Protein AF-A0A235FCT6-F1 (afdb_monomer)

Nearest PDB structures (foldseek):
  7p3r-assembly1_D  TM=6.172E-01  e=3.778E+00  Vibrio cholerae O1 biovar El Tor str. N16961
  7a0g-assembly1_DDD  TM=5.569E-01  e=8.075E+00  Serratia marcescens
  7a0g-assembly1_JJJ  TM=3.473E-01  e=7.616E+00  Serratia marcescens
  6grj-assembly1_H  TM=2.546E-01  e=4.772E+00  Aeromonas hydrophila
  6grj-assembly1_D  TM=3.070E-01  e=5.687E+00  Aeromonas hydrophila

Sequence (131 aa):
MSRKWLLTGAVLFLTAVLLPSEKAFAFGFEAKSQGERIGAVAFGIVLLIIMLFAVYKAFTRSFFNGFVAAIGFFLSVDTVVFHWIFQLHRITKGPEANILEPIFVVIGAIFIWYGVRSEKKISRPSSHSSQ

Foldseek 3Di:
DDPVVVVVVVVVVCVVVVDPPLFDDDPNDGQPDPVSLVVVVVVVVVVVVVVLVVCVVPDDLLVSLVVLLVQLCCLAVCLVPVCPVVVVHFSDPDPCSVVVSVVSNVSSVVSNCRSVVSNVVVPDPPPPPDD

Structure (mmCIF, N/CA/C/O backbone):
data_AF-A0A235FCT6-F1
#
_entry.id   AF-A0A235FCT6-F1
#
loop_
_atom_site.group_PDB
_atom_site.id
_atom_site.type_symbol
_atom_site.label_atom_id
_atom_site.label_alt_id
_atom_site.label_comp_id
_atom_site.label_asym_id
_atom_site.label_entity_id
_atom_site.label_seq_id
_atom_site.pdbx_PDB_ins_code
_atom_site.Cartn_x
_atom_site.Cartn_y
_atom_site.Cartn_z
_atom_site.occupancy
_atom_site.B_iso_or_equiv
_atom_site.auth_seq_id
_atom_site.auth_comp_id
_atom_site.auth_asym_id
_atom_site.auth_atom_id
_atom_site.pdbx_PDB_model_num
ATOM 1 N N . MET A 1 1 ? -30.490 3.109 0.473 1.00 53.72 1 MET A N 1
ATOM 2 C CA . MET A 1 1 ? -29.315 3.639 -0.258 1.00 53.72 1 MET A CA 1
ATOM 3 C C . MET A 1 1 ? -29.822 4.523 -1.391 1.00 53.72 1 MET A C 1
ATOM 5 O O . MET A 1 1 ? -30.707 4.085 -2.113 1.00 53.72 1 MET A O 1
ATOM 9 N N . SER A 1 2 ? -29.393 5.787 -1.486 1.00 66.25 2 SER A N 1
ATOM 10 C CA . SER A 1 2 ? -29.987 6.724 -2.459 1.00 66.25 2 SER A CA 1
ATOM 11 C C . SER A 1 2 ? -29.641 6.314 -3.899 1.00 66.25 2 SER A C 1
ATOM 13 O O . SER A 1 2 ? -28.515 5.898 -4.172 1.00 66.25 2 SER A O 1
ATOM 15 N N . ARG A 1 3 ? -30.599 6.458 -4.827 1.00 66.62 3 ARG A N 1
ATOM 16 C CA . ARG A 1 3 ? -30.453 6.154 -6.267 1.00 66.62 3 ARG A CA 1
ATOM 17 C C . ARG A 1 3 ? -29.222 6.823 -6.903 1.00 66.62 3 ARG A C 1
ATOM 19 O O . ARG A 1 3 ? -28.666 6.289 -7.854 1.00 66.62 3 ARG A O 1
ATOM 26 N N . LYS A 1 4 ? -28.767 7.951 -6.343 1.00 56.88 4 LYS A N 1
ATOM 27 C CA . LYS A 1 4 ? -27.570 8.677 -6.793 1.00 56.88 4 LYS A CA 1
ATOM 28 C C . LYS A 1 4 ? -26.280 7.902 -6.498 1.00 56.88 4 LYS A C 1
ATOM 30 O O . LYS A 1 4 ? -25.412 7.851 -7.352 1.00 56.88 4 LYS A O 1
ATOM 35 N N . TRP A 1 5 ? -26.187 7.225 -5.352 1.00 65.94 5 TRP A N 1
ATOM 36 C CA . TRP A 1 5 ? -25.007 6.431 -4.980 1.00 65.94 5 TRP A CA 1
ATOM 37 C C . TRP A 1 5 ? -24.878 5.139 -5.788 1.00 65.94 5 TRP A C 1
ATOM 39 O O . TRP A 1 5 ? -23.770 4.734 -6.126 1.00 65.94 5 TRP A O 1
ATOM 49 N N . LEU A 1 6 ? -26.010 4.527 -6.148 1.00 71.75 6 LEU A N 1
ATOM 50 C CA . LEU A 1 6 ? -26.037 3.364 -7.039 1.00 71.75 6 LEU A CA 1
ATOM 51 C C . LEU A 1 6 ? -25.581 3.726 -8.456 1.00 71.75 6 LEU A C 1
ATOM 53 O O . LEU A 1 6 ? -24.824 2.973 -9.057 1.00 71.75 6 LEU A O 1
ATOM 57 N N . LEU A 1 7 ? -25.988 4.893 -8.964 1.00 72.88 7 LEU A N 1
ATOM 58 C CA . LEU A 1 7 ? -25.558 5.382 -10.276 1.00 72.88 7 LEU A CA 1
ATOM 59 C C . LEU A 1 7 ? -24.070 5.740 -10.293 1.00 72.88 7 LEU A C 1
ATOM 61 O O . LEU A 1 7 ? -23.370 5.325 -11.208 1.00 72.88 7 LEU A O 1
ATOM 65 N N . THR A 1 8 ? -23.560 6.430 -9.270 1.00 73.12 8 THR A N 1
ATOM 66 C CA . THR A 1 8 ? -22.124 6.737 -9.184 1.00 73.12 8 THR A CA 1
ATOM 67 C C . THR A 1 8 ? -21.284 5.463 -9.078 1.00 73.12 8 THR A C 1
ATOM 69 O O . THR A 1 8 ? -20.283 5.335 -9.777 1.00 73.12 8 THR A O 1
ATOM 72 N N . GLY A 1 9 ? -21.712 4.489 -8.267 1.00 69.88 9 GLY A N 1
ATOM 73 C CA . GLY A 1 9 ? -21.040 3.191 -8.161 1.00 69.88 9 GLY A CA 1
ATOM 74 C C . GLY A 1 9 ? -21.064 2.396 -9.470 1.00 69.88 9 GLY A C 1
ATOM 75 O O . GLY A 1 9 ? -20.040 1.853 -9.871 1.00 69.88 9 GLY A O 1
ATOM 76 N N . ALA A 1 10 ? -22.201 2.380 -10.173 1.00 74.00 10 ALA A N 1
ATOM 77 C CA . ALA A 1 10 ? -22.335 1.701 -11.460 1.00 74.00 10 ALA A CA 1
ATOM 78 C C . ALA A 1 10 ? -21.486 2.357 -12.558 1.00 74.00 10 ALA A C 1
ATOM 80 O O . ALA A 1 10 ? -20.850 1.646 -13.327 1.00 74.00 10 ALA A O 1
ATOM 81 N N . VAL A 1 11 ? -21.423 3.691 -12.606 1.00 78.62 11 VAL A N 1
ATOM 82 C CA . VAL A 1 11 ? -20.584 4.425 -13.567 1.00 78.62 11 VAL A CA 1
ATOM 83 C C . VAL A 1 11 ? -19.104 4.141 -13.319 1.00 78.62 11 VAL A C 1
ATOM 85 O O . VAL A 1 11 ? -18.398 3.812 -14.265 1.00 78.62 11 VAL A O 1
ATOM 88 N N . LEU A 1 12 ? -18.650 4.180 -12.061 1.00 71.81 12 LEU A N 1
ATOM 89 C CA . LEU A 1 12 ? -17.262 3.865 -11.705 1.00 71.81 12 LEU A CA 1
ATOM 90 C C . LEU A 1 12 ? -16.891 2.413 -12.049 1.00 71.81 12 LEU A C 1
ATOM 92 O O . LEU A 1 12 ? -15.817 2.155 -12.593 1.00 71.81 12 LEU A O 1
ATOM 96 N N . PHE A 1 13 ? -17.802 1.472 -11.793 1.00 72.75 13 PHE A N 1
ATOM 97 C CA . PHE A 1 13 ? -17.625 0.065 -12.145 1.00 72.75 13 PHE A CA 1
ATOM 98 C C . PHE A 1 13 ? -17.574 -0.150 -13.666 1.00 72.75 13 PHE A C 1
ATOM 100 O O . PHE A 1 13 ? -16.669 -0.816 -14.161 1.00 72.75 13 PHE A O 1
ATOM 107 N N . LEU A 1 14 ? -18.481 0.472 -14.428 1.00 67.88 14 LEU A N 1
ATOM 108 C CA . LEU A 1 14 ? -18.476 0.412 -15.894 1.00 67.88 14 LEU A CA 1
ATOM 109 C C . LEU A 1 14 ? -17.203 1.018 -16.490 1.00 67.88 14 LEU A C 1
ATOM 111 O O . LEU A 1 14 ? -16.649 0.449 -17.426 1.00 67.88 14 LEU A O 1
ATOM 115 N N . THR A 1 15 ? -16.702 2.127 -15.942 1.00 60.78 15 THR A N 1
ATOM 116 C CA . THR A 1 15 ? -15.442 2.722 -16.412 1.00 60.78 15 THR A CA 1
ATOM 117 C C . THR A 1 15 ? -14.232 1.836 -16.129 1.00 60.78 15 THR A C 1
ATOM 119 O O . THR A 1 15 ? -13.325 1.784 -16.952 1.00 60.78 15 THR A O 1
ATOM 122 N N . ALA A 1 16 ? -14.228 1.108 -15.010 1.00 59.72 16 ALA A N 1
ATOM 123 C CA . ALA A 1 16 ? -13.145 0.192 -14.660 1.00 59.72 16 ALA A CA 1
ATOM 124 C C . ALA A 1 16 ? -13.143 -1.079 -15.528 1.00 59.72 16 ALA A C 1
ATOM 126 O O . ALA A 1 16 ? -12.080 -1.599 -15.849 1.00 59.72 16 ALA A O 1
ATOM 127 N N . VAL A 1 17 ? -14.322 -1.566 -15.929 1.00 65.38 17 VAL A N 1
ATOM 128 C CA . VAL A 1 17 ? -14.467 -2.782 -16.749 1.00 65.38 17 VAL A CA 1
ATOM 129 C C . VAL A 1 17 ? -14.263 -2.508 -18.244 1.00 65.38 17 VAL A C 1
ATOM 131 O O . VAL A 1 17 ? -13.737 -3.360 -18.954 1.00 65.38 17 VAL A O 1
ATOM 134 N N . LEU A 1 18 ? -14.663 -1.332 -18.743 1.00 60.44 18 LEU A N 1
ATOM 135 C CA . LEU A 1 18 ? -14.622 -1.010 -20.178 1.00 60.44 18 LEU A CA 1
ATOM 136 C C . LEU A 1 18 ? -13.302 -0.397 -20.668 1.00 60.44 18 LEU A C 1
ATOM 138 O O . LEU A 1 18 ? -13.129 -0.239 -21.875 1.00 60.44 18 LEU A O 1
ATOM 142 N N . LEU A 1 19 ? -12.372 -0.051 -19.776 1.00 57.69 19 LEU A N 1
ATOM 143 C CA . LEU A 1 19 ? -11.066 0.503 -20.142 1.00 57.69 19 LEU A CA 1
ATOM 144 C C . LEU A 1 19 ? -9.951 -0.505 -19.821 1.00 57.69 19 LEU A C 1
ATOM 146 O O . LEU A 1 19 ? -9.338 -0.412 -18.756 1.00 57.69 19 LEU A O 1
ATOM 150 N N . PRO A 1 20 ? -9.649 -1.462 -20.721 1.00 52.06 20 PRO A N 1
ATOM 151 C CA . PRO A 1 20 ? -8.494 -2.334 -20.558 1.00 52.06 20 PRO A CA 1
ATOM 152 C C . PRO A 1 20 ? -7.218 -1.494 -20.695 1.00 52.06 20 PRO A C 1
ATOM 154 O O . PRO A 1 20 ? -6.797 -1.104 -21.783 1.00 52.06 20 PRO A O 1
ATOM 157 N N . SER A 1 21 ? -6.622 -1.157 -19.557 1.00 51.75 21 SER A N 1
ATOM 158 C CA . SER A 1 21 ? -5.422 -0.336 -19.457 1.00 51.75 21 SER A CA 1
ATOM 159 C C . SER A 1 21 ? -4.209 -1.234 -19.205 1.00 51.75 21 SER A C 1
ATOM 161 O O . SER A 1 21 ? -3.750 -1.377 -18.075 1.00 51.75 21 SER A O 1
ATOM 163 N N . GLU A 1 22 ? -3.616 -1.786 -20.265 1.00 51.09 22 GLU A N 1
ATOM 164 C CA . GLU A 1 22 ? -2.275 -2.401 -20.191 1.00 51.09 22 GLU A CA 1
ATOM 165 C C . GLU A 1 22 ? -1.139 -1.357 -20.150 1.00 51.09 22 GLU A C 1
ATOM 167 O O . GLU A 1 22 ? 0.041 -1.652 -20.365 1.00 51.09 22 GLU A O 1
ATOM 172 N N . LYS A 1 23 ? -1.467 -0.081 -19.923 1.00 46.22 23 LYS A N 1
ATOM 173 C CA . LYS A 1 23 ? -0.520 1.032 -19.949 1.00 46.22 23 LYS A CA 1
ATOM 174 C C . LYS A 1 23 ? -0.806 1.977 -18.789 1.00 46.22 23 LYS A C 1
ATOM 176 O O . LYS A 1 23 ? -1.882 2.553 -18.711 1.00 46.22 23 LYS A O 1
ATOM 181 N N . ALA A 1 24 ? 0.177 2.170 -17.914 1.00 46.94 24 ALA A N 1
ATOM 182 C CA . ALA A 1 24 ? 0.121 3.222 -16.909 1.00 46.94 24 ALA A CA 1
ATOM 183 C C . ALA A 1 24 ? 0.194 4.582 -17.624 1.00 46.94 24 ALA A C 1
ATOM 185 O O . ALA A 1 24 ? 1.264 5.000 -18.069 1.00 46.94 24 ALA A O 1
ATOM 186 N N . PHE A 1 25 ? -0.955 5.233 -17.787 1.00 46.62 25 PHE A N 1
ATOM 187 C CA . PHE A 1 25 ? -1.063 6.579 -18.337 1.00 46.62 25 PHE A CA 1
ATOM 188 C C . PHE A 1 25 ? -1.161 7.591 -17.195 1.00 46.62 25 PHE A C 1
ATOM 190 O O . PHE A 1 25 ? -2.086 7.537 -16.389 1.00 46.62 25 PHE A O 1
ATOM 197 N N . ALA A 1 26 ? -0.251 8.562 -17.167 1.00 50.03 26 ALA A N 1
ATOM 198 C CA . ALA A 1 26 ? -0.428 9.804 -16.421 1.00 50.03 26 ALA A CA 1
ATOM 199 C C . ALA A 1 26 ? -0.497 10.944 -17.445 1.00 50.03 26 ALA A C 1
ATOM 201 O O . ALA A 1 26 ? 0.458 11.158 -18.187 1.00 50.03 26 ALA A O 1
ATOM 202 N N . PHE A 1 27 ? -1.639 11.636 -17.546 1.00 51.56 27 PHE A N 1
ATOM 203 C CA . PHE A 1 27 ? -1.817 12.792 -18.445 1.00 51.56 27 PHE A CA 1
ATOM 204 C C . PHE A 1 27 ? -1.386 12.559 -19.916 1.00 51.56 27 PHE A C 1
ATOM 206 O O . PHE A 1 27 ? -0.855 13.455 -20.563 1.00 51.56 27 PHE A O 1
ATOM 213 N N . GLY A 1 28 ? -1.602 11.356 -20.462 1.00 52.47 28 GLY A N 1
ATOM 214 C CA . GLY A 1 28 ? -1.263 11.034 -21.859 1.00 52.47 28 GLY A CA 1
ATOM 215 C C . GLY A 1 28 ? 0.201 10.649 -22.116 1.00 52.47 28 GLY A C 1
ATOM 216 O O . GLY A 1 28 ? 0.549 10.352 -23.258 1.00 52.47 28 GLY A O 1
ATOM 217 N N . PHE A 1 29 ? 1.045 10.579 -21.082 1.00 52.25 29 PHE A N 1
ATOM 218 C CA . PHE A 1 29 ? 2.432 10.127 -21.196 1.00 52.25 29 PHE A CA 1
ATOM 219 C C . PHE A 1 29 ? 2.577 8.691 -20.670 1.00 52.25 29 PHE A C 1
ATOM 221 O O . PHE A 1 29 ? 2.227 8.391 -19.528 1.00 52.25 29 PHE A O 1
ATOM 228 N N . GLU A 1 30 ? 3.071 7.787 -21.523 1.00 67.44 30 GLU A N 1
ATOM 229 C CA . GLU A 1 30 ? 3.499 6.441 -21.117 1.00 67.44 30 GLU A CA 1
ATOM 230 C C . GLU A 1 30 ? 4.848 6.572 -20.397 1.00 67.44 30 GLU A C 1
ATOM 232 O O . GLU A 1 30 ? 5.773 7.168 -20.948 1.00 67.44 30 GLU A O 1
ATOM 237 N N . ALA A 1 31 ? 4.961 6.035 -19.179 1.00 75.38 31 ALA A N 1
ATOM 238 C CA . ALA A 1 31 ? 6.211 6.030 -18.419 1.00 75.38 31 ALA A CA 1
ATOM 239 C C . ALA A 1 31 ? 7.229 5.080 -19.081 1.00 75.38 31 ALA A C 1
ATOM 241 O O . ALA A 1 31 ? 7.201 3.860 -18.880 1.00 75.38 31 ALA A O 1
ATOM 242 N N . LYS A 1 32 ? 8.112 5.639 -19.911 1.00 81.12 32 LYS A N 1
ATOM 243 C CA . LYS A 1 32 ? 9.090 4.900 -20.721 1.00 81.12 32 LYS A CA 1
ATOM 244 C C . LYS A 1 32 ? 10.349 4.594 -19.921 1.00 81.12 32 LYS A C 1
ATOM 246 O O . LYS A 1 32 ? 10.920 3.512 -20.072 1.00 81.12 32 LYS A O 1
ATOM 251 N N . SER A 1 33 ? 10.769 5.512 -19.051 1.00 87.31 33 SER A N 1
ATOM 252 C CA . SER A 1 33 ? 11.964 5.323 -18.227 1.00 87.31 33 SER A CA 1
ATOM 253 C C . SER A 1 33 ? 11.648 4.629 -16.897 1.00 87.31 33 SER A C 1
ATOM 255 O O . SER A 1 33 ? 10.540 4.706 -16.368 1.00 87.31 33 SER A O 1
ATOM 257 N N . GLN A 1 34 ? 12.642 3.945 -16.323 1.00 87.06 34 GLN A N 1
ATOM 258 C CA . GLN A 1 34 ? 12.516 3.358 -14.984 1.00 87.06 34 GLN A CA 1
ATOM 259 C C . GLN A 1 34 ? 12.222 4.429 -13.923 1.00 87.06 34 GLN A C 1
ATOM 261 O O . GLN A 1 34 ? 11.405 4.200 -13.034 1.00 87.06 34 GLN A O 1
ATOM 266 N N . GLY A 1 35 ? 12.839 5.608 -14.049 1.00 88.56 35 GLY A N 1
ATOM 267 C CA . GLY A 1 35 ? 12.605 6.738 -13.151 1.00 88.56 35 GLY A CA 1
ATOM 268 C C . GLY A 1 35 ? 11.157 7.229 -13.186 1.00 88.56 35 GLY A C 1
ATOM 26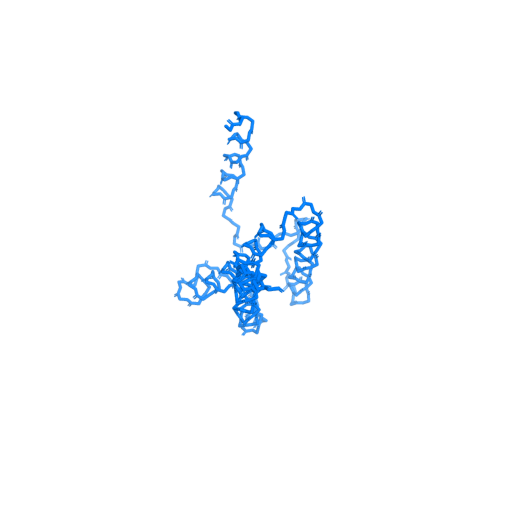9 O O . GLY A 1 35 ? 10.564 7.428 -12.132 1.00 88.56 35 GLY A O 1
ATOM 270 N N . GLU A 1 36 ? 10.553 7.343 -14.371 1.00 88.06 36 GLU A N 1
ATOM 271 C CA . GLU A 1 36 ? 9.139 7.720 -14.517 1.00 88.06 36 GLU A CA 1
ATOM 272 C C . GLU A 1 36 ? 8.198 6.693 -13.880 1.00 88.06 36 GLU A C 1
ATOM 274 O O . GLU A 1 36 ? 7.244 7.073 -13.203 1.00 88.06 36 GLU A O 1
ATOM 279 N N . ARG A 1 37 ? 8.476 5.393 -14.045 1.00 88.50 37 ARG A N 1
ATOM 280 C CA . ARG A 1 37 ? 7.658 4.324 -13.448 1.00 88.50 37 ARG A CA 1
ATOM 281 C C . ARG A 1 37 ? 7.736 4.342 -11.924 1.00 88.50 37 ARG A C 1
ATOM 283 O O . ARG A 1 37 ? 6.704 4.296 -11.260 1.00 88.50 37 ARG A O 1
ATOM 290 N N . ILE A 1 38 ? 8.941 4.475 -11.370 1.00 91.38 38 ILE A N 1
ATOM 291 C CA . ILE A 1 38 ? 9.138 4.620 -9.920 1.00 91.38 38 ILE A CA 1
ATOM 292 C C . ILE A 1 38 ? 8.468 5.902 -9.418 1.00 91.38 38 ILE A C 1
ATOM 294 O O . ILE A 1 38 ? 7.797 5.874 -8.390 1.00 91.38 38 ILE A O 1
ATOM 298 N N . GLY A 1 39 ? 8.597 7.007 -10.155 1.00 91.12 39 GLY A N 1
ATOM 299 C CA . GLY A 1 39 ? 7.952 8.277 -9.833 1.00 91.12 39 GLY A CA 1
ATOM 300 C C . GLY A 1 39 ? 6.428 8.164 -9.778 1.00 91.12 39 GLY A C 1
ATOM 301 O O . GLY A 1 39 ? 5.814 8.647 -8.830 1.00 91.12 39 GLY A O 1
ATOM 302 N N . ALA A 1 40 ? 5.819 7.463 -10.735 1.00 90.62 40 ALA A N 1
ATOM 303 C CA . ALA A 1 40 ? 4.381 7.206 -10.747 1.00 90.62 40 ALA A CA 1
ATOM 304 C C . ALA A 1 40 ? 3.931 6.366 -9.538 1.00 90.62 40 ALA A C 1
ATOM 306 O O . ALA A 1 40 ? 2.942 6.704 -8.886 1.00 90.62 40 ALA A O 1
ATOM 307 N N . VAL A 1 41 ? 4.683 5.315 -9.189 1.00 91.75 41 VAL A N 1
ATOM 308 C CA . VAL A 1 41 ? 4.409 4.499 -7.994 1.00 91.75 41 VAL A CA 1
ATOM 309 C C . VAL A 1 41 ? 4.539 5.336 -6.719 1.00 91.75 41 VAL A C 1
ATOM 311 O O . VAL A 1 41 ? 3.643 5.315 -5.875 1.00 91.75 41 VAL A O 1
ATOM 314 N N . ALA A 1 42 ? 5.612 6.119 -6.587 1.00 92.56 42 ALA A N 1
ATOM 315 C CA . ALA A 1 42 ? 5.832 6.996 -5.441 1.00 92.56 42 ALA A CA 1
ATOM 316 C C . ALA A 1 42 ? 4.704 8.028 -5.289 1.00 92.56 42 ALA A C 1
ATOM 318 O O . ALA A 1 42 ? 4.207 8.246 -4.185 1.00 92.56 42 ALA A O 1
ATOM 319 N N . PHE A 1 43 ? 4.244 8.612 -6.396 1.00 93.12 43 PHE A N 1
ATOM 320 C CA . PHE A 1 43 ? 3.097 9.514 -6.406 1.00 93.12 43 PHE A CA 1
ATOM 321 C C . PHE A 1 43 ? 1.814 8.820 -5.921 1.00 93.12 43 PHE A C 1
ATOM 323 O O . PHE A 1 43 ? 1.113 9.355 -5.060 1.00 93.12 43 PHE A O 1
ATOM 330 N N . GLY A 1 44 ? 1.542 7.599 -6.396 1.00 91.50 44 GLY A N 1
ATOM 331 C CA . GLY A 1 44 ? 0.423 6.783 -5.917 1.00 91.50 44 GLY A CA 1
ATOM 332 C C . GLY A 1 44 ? 0.486 6.505 -4.410 1.00 91.50 44 GLY A C 1
ATOM 333 O O . GLY A 1 44 ? -0.525 6.623 -3.718 1.00 91.50 44 GLY A O 1
ATOM 334 N N . ILE A 1 45 ? 1.679 6.224 -3.873 1.00 93.88 45 ILE A N 1
ATOM 335 C CA . ILE A 1 45 ? 1.899 6.033 -2.430 1.00 93.88 45 ILE A CA 1
ATOM 336 C C . ILE A 1 45 ? 1.590 7.317 -1.650 1.00 93.88 45 ILE A C 1
ATOM 338 O O . ILE A 1 45 ? 0.906 7.262 -0.629 1.00 93.88 45 ILE A O 1
ATOM 342 N N . VAL A 1 46 ? 2.046 8.479 -2.126 1.00 96.50 46 VAL A N 1
ATOM 343 C CA . VAL A 1 46 ? 1.750 9.771 -1.483 1.00 96.50 46 VAL A CA 1
ATOM 344 C C . VAL A 1 46 ? 0.242 10.027 -1.446 1.00 96.50 46 VAL A C 1
ATOM 346 O O . VAL A 1 46 ? -0.291 10.389 -0.396 1.00 96.50 46 VAL A O 1
ATOM 349 N N . LEU A 1 47 ? -0.466 9.778 -2.551 1.00 94.50 47 LEU A N 1
ATOM 350 C CA . LEU A 1 47 ? -1.925 9.899 -2.592 1.00 94.50 47 LEU A CA 1
ATOM 351 C C . LEU A 1 47 ? -2.616 8.934 -1.621 1.00 94.50 47 LEU A C 1
ATOM 353 O O . LEU A 1 47 ? -3.539 9.340 -0.913 1.00 94.50 47 LEU A O 1
ATOM 357 N N . LEU A 1 48 ? -2.151 7.685 -1.535 1.00 93.94 48 LEU A N 1
ATOM 358 C CA . LEU A 1 48 ? -2.671 6.707 -0.581 1.00 93.94 48 LEU A CA 1
ATOM 359 C C . LEU A 1 48 ? -2.481 7.177 0.868 1.00 93.94 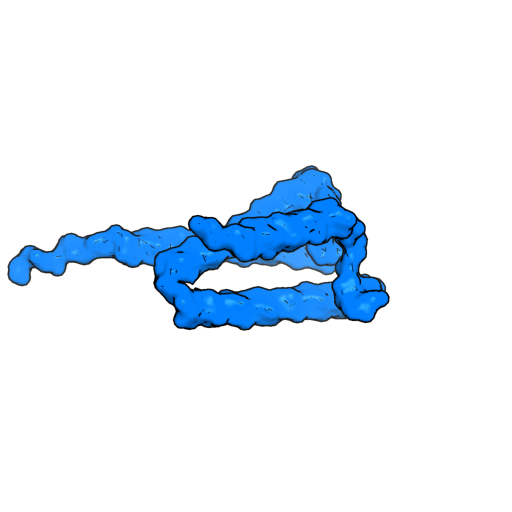48 LEU A C 1
ATOM 361 O O . LEU A 1 48 ? -3.407 7.064 1.668 1.00 93.94 48 LEU A O 1
ATOM 365 N N . ILE A 1 49 ? -1.322 7.746 1.209 1.00 96.56 49 ILE A N 1
ATOM 366 C CA . ILE A 1 49 ? -1.051 8.292 2.548 1.00 96.56 49 ILE A CA 1
ATOM 367 C C . ILE A 1 49 ? -1.998 9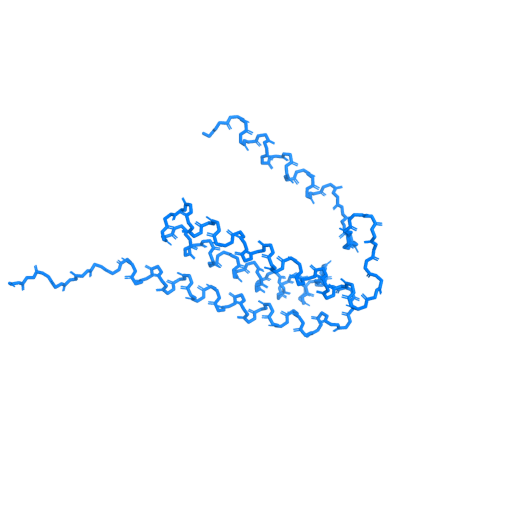.455 2.865 1.00 96.56 49 ILE A C 1
ATOM 369 O O . ILE A 1 49 ? -2.581 9.494 3.950 1.00 96.56 49 ILE A O 1
ATOM 373 N N . ILE A 1 50 ? -2.195 10.379 1.920 1.00 96.44 50 ILE A N 1
ATOM 374 C CA . ILE A 1 50 ? -3.139 11.496 2.078 1.00 96.44 50 ILE A CA 1
ATOM 375 C C . ILE A 1 50 ? -4.558 10.961 2.308 1.00 96.44 50 ILE A C 1
ATOM 377 O O . ILE A 1 50 ? -5.252 11.420 3.217 1.00 96.44 50 ILE A O 1
ATOM 381 N N . MET A 1 51 ? -4.979 9.956 1.537 1.00 94.69 51 MET A N 1
ATOM 382 C CA . MET A 1 51 ? -6.291 9.328 1.692 1.00 94.69 51 MET A CA 1
ATOM 383 C C . MET A 1 51 ? -6.430 8.620 3.045 1.00 94.69 51 MET A C 1
ATOM 385 O O . MET A 1 51 ? -7.445 8.791 3.715 1.00 94.69 51 MET A O 1
ATOM 389 N N . LEU A 1 52 ? -5.414 7.874 3.488 1.00 94.62 52 LEU A N 1
ATOM 390 C CA . LEU A 1 52 ? -5.397 7.238 4.808 1.00 94.62 52 LEU A CA 1
ATOM 391 C C . LEU A 1 52 ? -5.541 8.273 5.924 1.00 94.62 52 LEU A C 1
ATOM 393 O O . LEU A 1 52 ? -6.333 8.074 6.843 1.00 94.62 52 LEU A O 1
ATOM 397 N N . PHE A 1 53 ? -4.831 9.397 5.825 1.00 97.38 53 PHE A N 1
ATOM 398 C CA . PHE A 1 53 ? -4.947 10.490 6.785 1.00 97.38 53 PHE A CA 1
ATOM 399 C C . PHE A 1 53 ? -6.346 11.122 6.779 1.00 97.38 53 PHE A C 1
ATOM 401 O O . PHE A 1 53 ? -6.915 11.378 7.843 1.00 97.38 53 PHE A O 1
ATOM 408 N N . ALA A 1 54 ? -6.932 11.331 5.598 1.00 95.75 54 ALA A N 1
ATOM 409 C CA . ALA A 1 54 ? -8.294 11.839 5.468 1.00 95.75 54 ALA A CA 1
ATOM 410 C C . ALA A 1 54 ? -9.318 10.878 6.093 1.00 95.75 54 ALA A C 1
ATOM 412 O O . ALA A 1 54 ? -10.164 11.311 6.876 1.00 95.75 54 ALA A O 1
ATOM 413 N N . VAL A 1 55 ? -9.209 9.572 5.822 1.00 94.50 55 VAL A N 1
ATOM 414 C CA . VAL A 1 55 ? -10.097 8.550 6.398 1.00 94.50 55 VAL A CA 1
ATOM 415 C C . VAL A 1 55 ? -9.923 8.460 7.913 1.00 94.50 55 VAL A C 1
ATOM 417 O O . VAL A 1 55 ? -10.916 8.417 8.637 1.00 94.50 55 VAL A O 1
ATOM 420 N N . TYR A 1 56 ? -8.683 8.499 8.405 1.00 96.31 56 TYR A N 1
ATOM 421 C CA . TYR A 1 56 ? -8.388 8.514 9.838 1.00 96.31 56 TYR A CA 1
ATOM 422 C C . TYR A 1 56 ? -9.067 9.684 10.559 1.00 96.31 56 TYR A C 1
ATOM 424 O O . TYR A 1 56 ? -9.561 9.521 11.673 1.00 96.31 56 TYR A O 1
ATOM 432 N N . LYS A 1 57 ? -9.109 10.865 9.928 1.00 96.69 57 LYS A N 1
ATOM 433 C CA . LYS A 1 57 ? -9.766 12.047 10.495 1.00 96.69 57 LYS A CA 1
ATOM 434 C C . LYS A 1 57 ? -11.288 12.036 10.367 1.00 96.69 57 LYS A C 1
ATOM 436 O O . LYS A 1 57 ? -11.954 12.591 11.235 1.00 96.69 57 LYS A O 1
ATOM 441 N N . ALA A 1 58 ? -11.828 11.474 9.289 1.00 95.25 58 ALA A N 1
ATOM 442 C CA . ALA A 1 58 ? -13.251 11.574 8.972 1.00 95.25 58 ALA A CA 1
ATOM 443 C C . ALA A 1 58 ? -14.111 10.453 9.580 1.00 95.25 58 ALA A C 1
ATOM 445 O O . ALA A 1 58 ? -15.312 10.648 9.759 1.00 95.25 58 ALA A O 1
ATOM 446 N N . PHE A 1 59 ? -13.531 9.289 9.889 1.00 95.38 59 PHE A N 1
ATOM 447 C CA . PHE A 1 59 ? -14.284 8.095 10.282 1.00 95.38 59 PHE A CA 1
ATOM 448 C C . PHE A 1 59 ? -13.896 7.559 11.665 1.00 95.38 59 PHE A C 1
ATOM 450 O O . PHE A 1 59 ? -12.920 7.975 12.286 1.00 95.38 59 PHE A O 1
ATOM 457 N N . THR A 1 60 ? -14.690 6.610 12.170 1.00 95.88 60 THR A N 1
ATOM 458 C CA . THR A 1 60 ? -14.426 5.961 13.460 1.00 95.88 60 THR A CA 1
ATOM 459 C C . THR A 1 60 ? -13.158 5.109 13.406 1.00 95.88 60 THR A C 1
ATOM 461 O O . THR A 1 60 ? -12.761 4.610 12.352 1.00 95.88 60 THR A O 1
ATOM 464 N N . ARG A 1 61 ? -12.537 4.873 14.571 1.00 95.38 61 ARG A N 1
ATOM 465 C CA . ARG A 1 61 ? -11.344 4.012 14.666 1.00 95.38 61 ARG A CA 1
ATOM 466 C C . ARG A 1 61 ? -11.592 2.602 14.135 1.00 95.38 61 ARG A C 1
ATOM 468 O O . ARG A 1 61 ? -10.729 2.067 13.453 1.00 95.38 61 ARG A O 1
ATOM 475 N N . SER A 1 62 ? -12.767 2.039 14.416 1.00 95.88 62 SER A N 1
ATOM 476 C CA . SER A 1 62 ? -13.147 0.711 13.924 1.00 95.88 62 SER A CA 1
ATOM 477 C C . SER A 1 62 ? -13.215 0.675 12.395 1.00 95.88 62 SER A C 1
ATOM 479 O O . SER A 1 62 ? -12.603 -0.184 11.760 1.00 95.88 62 SER A O 1
ATOM 481 N N . PHE A 1 63 ? -13.841 1.690 11.785 1.00 96.12 63 PHE A N 1
ATOM 482 C CA . PHE A 1 63 ? -13.858 1.826 10.330 1.00 96.12 63 PHE A CA 1
ATOM 483 C C . PHE A 1 63 ? -12.445 1.968 9.755 1.00 96.12 63 PHE A C 1
ATOM 485 O O . PHE A 1 63 ? -12.097 1.262 8.813 1.00 96.12 63 PHE A O 1
ATOM 492 N N . PHE A 1 64 ? -11.614 2.838 10.335 1.00 97.31 64 PHE A N 1
ATOM 493 C CA . PHE A 1 64 ? -10.235 3.033 9.885 1.00 97.31 64 PHE A CA 1
ATOM 494 C C . PHE A 1 64 ? -9.409 1.742 9.972 1.00 97.31 64 PHE A C 1
ATOM 496 O O . PHE A 1 64 ? -8.719 1.396 9.018 1.00 97.31 64 PHE A O 1
ATOM 503 N N . ASN A 1 65 ? -9.512 0.989 11.069 1.00 97.19 65 ASN A N 1
ATOM 504 C CA . ASN A 1 65 ? -8.811 -0.287 11.229 1.00 97.19 65 ASN A CA 1
ATOM 505 C C . ASN A 1 65 ? -9.230 -1.304 10.160 1.00 97.19 65 ASN A C 1
ATOM 507 O O . ASN A 1 65 ? -8.370 -1.956 9.563 1.00 97.19 65 ASN A O 1
ATOM 511 N N . GLY A 1 66 ? -10.537 -1.417 9.901 1.00 97.12 66 GLY A N 1
ATOM 512 C CA . GLY A 1 66 ? -11.072 -2.258 8.831 1.00 97.12 66 GLY A CA 1
ATOM 513 C C . GLY A 1 66 ? -10.588 -1.811 7.451 1.00 97.12 66 GLY A C 1
ATOM 514 O O . GLY A 1 66 ? -10.172 -2.640 6.645 1.00 97.12 66 GLY A O 1
ATOM 515 N N . PHE A 1 67 ? -10.559 -0.501 7.201 1.00 97.25 67 PHE A N 1
ATOM 516 C CA . PHE A 1 67 ? -10.069 0.084 5.955 1.00 97.25 67 PHE A CA 1
ATOM 517 C C . PHE A 1 67 ? -8.579 -0.205 5.722 1.00 97.25 67 PHE A C 1
ATOM 519 O O . PHE A 1 67 ? -8.200 -0.638 4.636 1.00 97.25 67 PHE A O 1
ATOM 526 N N . VAL A 1 68 ? -7.737 -0.048 6.749 1.00 97.88 68 VAL A N 1
ATOM 527 C CA . VAL A 1 68 ? -6.306 -0.386 6.679 1.00 97.88 68 VAL A CA 1
ATOM 528 C C . VAL A 1 68 ? -6.107 -1.877 6.412 1.00 97.88 68 VAL A C 1
ATOM 530 O O . VAL A 1 68 ? -5.300 -2.238 5.555 1.00 97.88 68 VAL A O 1
ATOM 533 N N . ALA A 1 69 ? -6.864 -2.748 7.087 1.00 98.06 69 ALA A N 1
ATOM 534 C CA . ALA A 1 69 ? -6.788 -4.186 6.844 1.00 98.06 69 ALA A CA 1
ATOM 535 C C . ALA A 1 69 ? -7.197 -4.550 5.407 1.00 98.06 69 ALA A C 1
ATOM 537 O O . ALA A 1 69 ? -6.524 -5.360 4.773 1.00 98.06 69 ALA A O 1
ATOM 538 N N . ALA A 1 70 ? -8.251 -3.923 4.875 1.00 97.62 70 ALA A N 1
ATOM 539 C CA . ALA A 1 70 ? -8.696 -4.126 3.500 1.00 97.62 70 ALA A CA 1
ATOM 540 C C . ALA A 1 70 ? -7.642 -3.667 2.480 1.00 97.62 70 ALA A C 1
ATOM 542 O O . ALA A 1 70 ? -7.323 -4.420 1.565 1.00 97.62 70 ALA A O 1
ATOM 543 N N . ILE A 1 71 ? -7.040 -2.486 2.665 1.00 97.44 71 ILE A N 1
ATOM 544 C CA . ILE A 1 71 ? -5.923 -2.015 1.826 1.00 97.44 71 ILE A CA 1
ATOM 545 C C . ILE A 1 71 ? -4.774 -3.023 1.850 1.00 97.44 71 ILE A C 1
ATOM 547 O O . ILE A 1 71 ? -4.239 -3.368 0.800 1.00 97.44 71 ILE A O 1
ATOM 551 N N . GLY A 1 72 ? -4.414 -3.523 3.034 1.00 97.81 72 GLY A N 1
ATOM 552 C CA . GLY A 1 72 ? -3.358 -4.519 3.163 1.00 97.81 72 GLY A CA 1
ATOM 553 C C . GLY A 1 72 ? -3.679 -5.835 2.452 1.00 97.81 72 GLY A C 1
ATOM 554 O O . GLY A 1 72 ? -2.803 -6.421 1.814 1.00 97.81 72 GLY A O 1
ATOM 555 N N . PHE A 1 73 ? -4.937 -6.278 2.511 1.00 97.50 73 PHE A N 1
ATOM 556 C CA . PHE A 1 73 ? -5.411 -7.448 1.776 1.00 97.50 73 PHE A CA 1
ATOM 557 C C . PHE A 1 73 ? -5.289 -7.245 0.270 1.00 97.50 73 PHE A C 1
ATOM 559 O O . PHE A 1 73 ? -4.720 -8.105 -0.392 1.00 97.50 73 PHE A O 1
ATOM 566 N N . PHE A 1 74 ? -5.733 -6.101 -0.259 1.00 95.75 74 PHE A N 1
ATOM 567 C CA . PHE A 1 74 ? -5.551 -5.787 -1.675 1.00 95.75 74 PHE A CA 1
ATOM 568 C C . PHE A 1 74 ? -4.067 -5.761 -2.046 1.00 95.75 74 PHE A C 1
ATOM 570 O O . PHE A 1 74 ? -3.666 -6.533 -2.896 1.00 95.75 74 PHE A O 1
ATOM 577 N N . LEU A 1 75 ? -3.218 -5.003 -1.348 1.00 95.62 75 LEU A N 1
ATOM 578 C CA . LEU A 1 75 ? -1.774 -4.945 -1.634 1.00 95.62 75 LEU A CA 1
ATOM 579 C C . LEU A 1 75 ? -1.089 -6.319 -1.663 1.00 95.62 75 LEU A C 1
ATOM 581 O O . LEU A 1 75 ? -0.202 -6.548 -2.480 1.00 95.62 75 LEU A O 1
ATOM 585 N N . SER A 1 76 ? -1.471 -7.224 -0.763 1.00 95.62 76 SER A N 1
ATOM 586 C CA . SER A 1 76 ? -0.825 -8.532 -0.643 1.00 95.62 76 SER A CA 1
ATOM 587 C C . SER A 1 76 ? -1.438 -9.588 -1.555 1.00 95.62 76 SER A C 1
ATOM 589 O O . SER A 1 76 ? -0.727 -10.187 -2.358 1.00 95.62 76 SER A O 1
ATOM 591 N N . VAL A 1 77 ? -2.744 -9.823 -1.447 1.00 94.62 77 VAL A N 1
ATOM 592 C CA . VAL A 1 77 ? -3.427 -10.893 -2.178 1.00 94.62 77 VAL A CA 1
ATOM 593 C C . VAL A 1 77 ? -3.487 -10.582 -3.663 1.00 94.62 77 VAL A C 1
ATOM 595 O O . VAL A 1 77 ? -3.247 -11.490 -4.451 1.00 94.62 77 VAL A O 1
ATOM 598 N N . ASP A 1 78 ? -3.731 -9.329 -4.052 1.00 92.56 78 ASP A N 1
ATOM 599 C CA . ASP A 1 78 ? -3.741 -8.949 -5.466 1.00 92.56 78 ASP A CA 1
ATOM 600 C C . ASP A 1 78 ? -2.375 -9.206 -6.110 1.00 92.56 78 ASP A C 1
ATOM 602 O O . ASP A 1 78 ? -2.278 -9.909 -7.115 1.00 92.56 78 ASP A O 1
ATOM 606 N N . THR A 1 79 ? -1.302 -8.772 -5.445 1.00 94.12 79 THR A N 1
ATOM 607 C CA . THR A 1 79 ? 0.066 -9.003 -5.917 1.00 94.12 79 THR A CA 1
ATOM 608 C C . THR A 1 79 ? 0.387 -10.500 -6.007 1.00 94.12 79 THR A C 1
ATOM 610 O O . THR A 1 79 ? 0.809 -10.991 -7.051 1.00 94.12 79 THR A O 1
ATOM 613 N N . VAL A 1 80 ? 0.159 -11.281 -4.950 1.00 95.50 80 VAL A N 1
ATOM 614 C CA . VAL A 1 80 ? 0.503 -12.714 -4.981 1.00 95.50 80 VAL A CA 1
ATOM 615 C C . VAL A 1 80 ? -0.342 -13.464 -6.012 1.00 95.50 80 VAL A C 1
ATOM 617 O O . VAL A 1 80 ? 0.181 -14.238 -6.812 1.00 95.50 80 VAL A O 1
ATOM 620 N N . VAL A 1 81 ? -1.654 -13.255 -6.006 1.00 94.38 81 VAL A N 1
ATOM 621 C CA . VAL A 1 81 ? -2.574 -14.043 -6.825 1.00 94.38 81 VAL A CA 1
ATOM 622 C C . VAL A 1 81 ? -2.562 -13.558 -8.267 1.00 94.38 81 VAL A C 1
ATOM 624 O O . VAL A 1 81 ? -2.318 -14.346 -9.178 1.00 94.38 81 VAL A O 1
ATOM 627 N N . PHE A 1 82 ? -2.788 -12.271 -8.503 1.00 92.00 82 PHE A N 1
ATO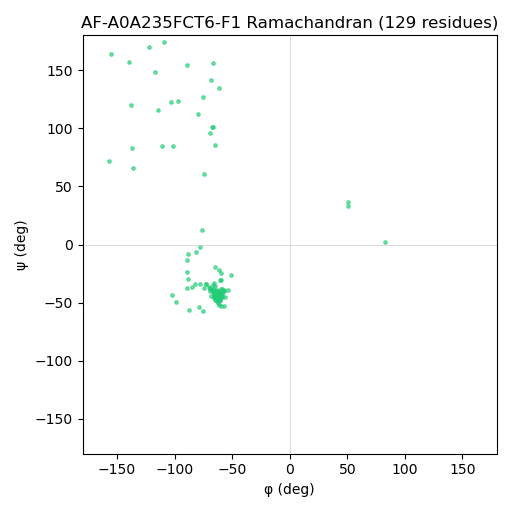M 628 C CA . PHE A 1 82 ? -2.959 -11.753 -9.854 1.00 92.00 82 PHE A CA 1
ATOM 629 C C . PHE A 1 82 ? -1.645 -11.345 -10.517 1.00 92.00 82 PHE A C 1
ATOM 631 O O . PHE A 1 82 ? -1.551 -11.506 -11.732 1.00 92.00 82 PHE A O 1
ATOM 638 N N . HIS A 1 83 ? -0.617 -10.908 -9.778 1.00 90.06 83 HIS A N 1
ATOM 639 C CA . HIS A 1 83 ? 0.666 -10.553 -10.403 1.00 90.06 83 HIS A CA 1
ATOM 640 C C . HIS A 1 83 ? 1.621 -11.739 -10.517 1.00 90.06 83 HIS A C 1
ATOM 642 O O . HIS A 1 83 ? 2.352 -11.838 -11.503 1.00 90.06 83 HIS A O 1
ATOM 648 N N . TRP A 1 84 ? 1.657 -12.630 -9.522 1.00 91.75 84 TRP A N 1
ATOM 649 C CA . TRP A 1 84 ? 2.650 -13.711 -9.501 1.00 91.75 84 TRP A CA 1
ATOM 650 C C . TRP A 1 84 ? 2.100 -15.038 -10.005 1.00 91.75 84 TRP A C 1
ATOM 652 O O . TRP A 1 84 ? 2.730 -15.655 -10.862 1.00 91.75 84 TRP A O 1
ATOM 662 N N . ILE A 1 85 ? 0.944 -15.474 -9.493 1.00 92.44 85 ILE A N 1
ATOM 663 C CA . ILE A 1 85 ? 0.357 -16.769 -9.866 1.00 92.44 85 ILE A CA 1
ATOM 664 C C . ILE A 1 85 ? -0.274 -16.687 -11.256 1.00 92.44 85 ILE A C 1
ATOM 666 O O . ILE A 1 85 ? 0.100 -17.446 -12.145 1.00 92.44 85 ILE A O 1
ATOM 670 N N . PHE A 1 86 ? -1.218 -15.766 -11.451 1.00 91.88 86 PHE A N 1
ATOM 671 C CA . PHE A 1 86 ? -1.940 -15.643 -12.718 1.00 91.88 86 PHE A CA 1
ATOM 672 C C . PHE A 1 86 ? -1.267 -14.714 -13.730 1.00 91.88 86 PHE A C 1
ATOM 674 O O . PHE A 1 86 ? -1.646 -14.740 -14.896 1.00 91.88 86 PHE A O 1
ATOM 681 N N . GLN A 1 87 ? -0.286 -13.910 -13.303 1.00 88.38 87 GLN A N 1
ATOM 682 C CA . GLN A 1 87 ? 0.468 -12.987 -14.165 1.00 88.38 87 GLN A CA 1
ATOM 683 C C . GLN A 1 87 ? -0.424 -12.077 -15.033 1.00 88.38 87 GLN A C 1
ATOM 685 O O . GLN A 1 87 ? -0.065 -11.732 -16.155 1.00 88.38 87 GLN A O 1
ATOM 690 N N . LEU A 1 88 ? -1.593 -11.684 -14.517 1.00 85.88 88 LEU A N 1
ATOM 691 C CA . LEU A 1 88 ? -2.585 -10.901 -15.258 1.00 85.88 88 LEU A CA 1
ATOM 692 C C . LEU A 1 88 ? -2.107 -9.477 -15.524 1.00 85.88 88 LEU A C 1
ATOM 694 O O . LEU A 1 88 ? -2.395 -8.910 -16.571 1.00 85.88 88 LEU A O 1
ATOM 698 N N . HIS A 1 89 ? -1.406 -8.882 -14.562 1.00 87.88 89 HIS A N 1
ATOM 699 C CA . HIS A 1 89 ? -0.789 -7.575 -14.722 1.00 87.88 89 HIS A CA 1
ATOM 700 C C . HIS A 1 89 ? 0.402 -7.423 -13.775 1.00 87.88 89 HIS A C 1
ATOM 702 O O . HIS A 1 89 ? 0.594 -8.208 -12.849 1.00 87.88 89 HIS A O 1
ATOM 708 N N . ARG A 1 90 ? 1.242 -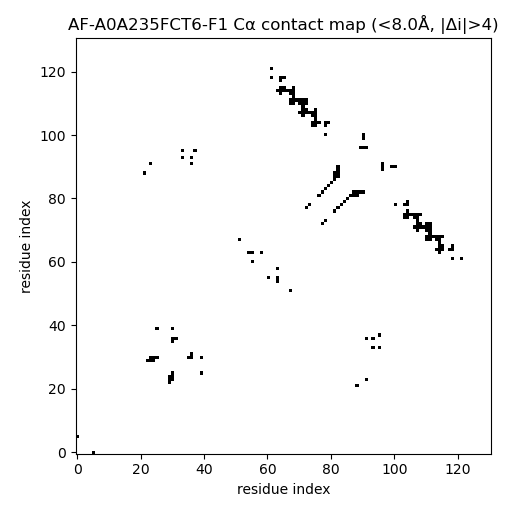6.425 -14.052 1.00 84.56 90 ARG A N 1
ATOM 709 C CA . ARG A 1 90 ? 2.402 -6.060 -13.234 1.00 84.56 90 ARG A CA 1
ATOM 710 C C . ARG A 1 90 ? 2.209 -4.656 -12.705 1.00 84.56 90 ARG A C 1
ATOM 712 O O . ARG A 1 90 ? 1.654 -3.808 -13.404 1.00 84.56 90 ARG A O 1
ATOM 719 N N . ILE A 1 91 ? 2.736 -4.383 -11.514 1.00 85.38 91 ILE A N 1
ATOM 720 C CA . ILE A 1 91 ? 2.615 -3.041 -10.928 1.00 85.38 91 ILE A CA 1
ATOM 721 C C . ILE A 1 91 ? 3.383 -1.995 -11.743 1.00 85.38 91 ILE A C 1
ATOM 723 O O . ILE A 1 91 ? 2.951 -0.855 -11.890 1.00 85.38 91 ILE A O 1
ATOM 727 N N . THR A 1 92 ? 4.504 -2.409 -12.333 1.00 89.12 92 THR A N 1
ATOM 728 C CA . THR A 1 92 ? 5.222 -1.666 -13.364 1.00 89.12 92 THR A CA 1
ATOM 729 C C . THR A 1 92 ? 5.729 -2.630 -14.437 1.00 89.12 92 THR A C 1
ATOM 731 O O . THR A 1 92 ? 5.918 -3.820 -14.194 1.00 89.12 92 THR A O 1
ATOM 734 N N . LYS A 1 93 ? 5.980 -2.117 -15.647 1.00 85.19 93 LYS A N 1
ATOM 735 C CA . LYS A 1 93 ? 6.465 -2.919 -16.786 1.00 85.19 93 LYS A CA 1
ATOM 736 C C . LYS A 1 93 ? 7.963 -3.256 -16.736 1.00 85.19 93 LYS A C 1
ATOM 738 O O . LYS A 1 93 ? 8.468 -3.885 -17.660 1.00 85.19 93 LYS A O 1
ATOM 743 N N . GLY A 1 94 ? 8.695 -2.776 -15.733 1.00 86.38 94 GLY A N 1
ATOM 744 C CA . GLY A 1 94 ? 10.150 -2.893 -15.673 1.00 86.38 94 GLY A CA 1
ATOM 745 C C . GLY A 1 94 ? 10.663 -3.869 -14.612 1.00 86.38 94 GLY A C 1
ATOM 746 O O . GLY A 1 94 ? 9.887 -4.381 -13.801 1.00 86.38 94 GLY A O 1
ATOM 747 N N . PRO A 1 95 ? 11.987 -4.116 -14.585 1.00 90.31 95 PRO A N 1
ATOM 748 C CA . PRO A 1 95 ? 12.611 -5.022 -13.620 1.00 90.31 95 PRO A CA 1
ATOM 749 C C . PRO A 1 95 ? 12.425 -4.560 -12.171 1.00 90.31 95 PRO A C 1
ATOM 751 O O . PRO A 1 95 ? 12.466 -5.386 -11.261 1.00 90.31 95 PRO A O 1
ATOM 754 N N . GLU A 1 96 ? 12.164 -3.269 -11.938 1.00 91.00 96 GLU A N 1
ATOM 755 C CA . GLU A 1 96 ? 11.873 -2.742 -10.605 1.00 91.00 96 GLU A CA 1
ATOM 756 C C . GLU A 1 96 ? 10.639 -3.388 -9.950 1.00 91.00 96 GLU A C 1
ATOM 758 O O . GLU A 1 96 ? 10.586 -3.477 -8.723 1.00 91.00 96 GLU A O 1
ATOM 763 N N . ALA A 1 97 ? 9.694 -3.925 -10.734 1.00 91.25 97 ALA A N 1
ATOM 764 C CA . ALA A 1 97 ? 8.548 -4.664 -10.205 1.00 91.25 97 ALA A CA 1
ATOM 765 C C . ALA A 1 97 ? 8.970 -5.898 -9.386 1.00 91.25 97 ALA A C 1
ATOM 767 O O . ALA A 1 97 ? 8.316 -6.218 -8.400 1.00 91.25 97 ALA A O 1
ATOM 768 N N . ASN A 1 98 ? 10.105 -6.533 -9.708 1.00 92.75 98 ASN A N 1
ATOM 769 C CA . ASN A 1 98 ? 10.621 -7.680 -8.945 1.00 92.75 98 ASN A CA 1
ATOM 770 C C . ASN A 1 98 ? 11.021 -7.318 -7.507 1.00 92.75 98 ASN A C 1
ATOM 772 O O . ASN A 1 98 ? 11.144 -8.203 -6.668 1.00 92.75 98 ASN A O 1
ATOM 776 N N . ILE A 1 99 ? 11.242 -6.031 -7.230 1.00 94.44 99 ILE A N 1
ATOM 777 C CA . ILE A 1 99 ? 11.569 -5.517 -5.897 1.00 94.44 99 ILE A CA 1
ATOM 778 C C . ILE A 1 99 ? 10.329 -4.878 -5.263 1.00 94.44 99 ILE A C 1
ATOM 780 O O . ILE A 1 99 ? 10.040 -5.121 -4.093 1.00 94.44 99 ILE A O 1
ATOM 784 N N . LEU A 1 100 ? 9.575 -4.086 -6.033 1.00 93.94 100 LEU A N 1
ATOM 785 C CA . LEU A 1 100 ? 8.390 -3.381 -5.541 1.00 93.94 100 LEU A CA 1
ATOM 786 C C . LEU A 1 100 ? 7.271 -4.336 -5.115 1.00 93.94 100 LEU A C 1
ATOM 788 O O . LEU A 1 100 ? 6.666 -4.128 -4.067 1.00 93.94 100 LEU A O 1
ATOM 792 N N . GLU A 1 101 ? 7.009 -5.391 -5.886 1.00 94.88 101 GLU A N 1
ATOM 793 C CA . GLU A 1 101 ? 5.920 -6.327 -5.594 1.00 94.88 101 GLU A CA 1
ATOM 794 C C . GLU A 1 101 ? 6.135 -7.069 -4.261 1.00 94.88 101 GLU A C 1
ATOM 796 O O . GLU A 1 101 ? 5.234 -7.023 -3.421 1.00 94.88 101 GLU A O 1
ATOM 801 N N . PRO A 1 102 ? 7.315 -7.662 -3.962 1.00 97.00 102 PRO A N 1
ATOM 802 C CA . PRO A 1 102 ? 7.555 -8.255 -2.645 1.00 97.00 102 PRO A CA 1
ATOM 803 C C . PRO A 1 102 ? 7.419 -7.256 -1.492 1.00 97.00 102 PRO A C 1
ATOM 805 O O . PRO A 1 102 ? 6.869 -7.596 -0.443 1.00 97.00 102 PRO A O 1
ATOM 808 N N . ILE A 1 103 ? 7.876 -6.014 -1.687 1.00 97.19 103 ILE A N 1
ATOM 809 C CA . ILE A 1 103 ? 7.718 -4.948 -0.692 1.00 97.19 103 ILE A CA 1
ATOM 810 C C . ILE A 1 103 ? 6.231 -4.687 -0.427 1.00 97.19 103 ILE A C 1
ATOM 812 O O . ILE A 1 103 ? 5.825 -4.625 0.736 1.00 97.19 103 ILE A O 1
ATOM 816 N N . PHE A 1 104 ? 5.402 -4.590 -1.469 1.00 96.19 104 PHE A N 1
ATOM 817 C CA . PHE A 1 104 ? 3.961 -4.391 -1.308 1.00 96.19 104 PHE A CA 1
ATOM 818 C C . PHE A 1 104 ? 3.264 -5.565 -0.629 1.00 96.19 104 PHE A C 1
ATOM 820 O O . PHE A 1 104 ? 2.393 -5.330 0.209 1.00 96.19 104 PHE A O 1
ATOM 827 N N . VAL A 1 105 ? 3.690 -6.803 -0.885 1.00 97.75 105 VAL A N 1
ATOM 828 C CA . VAL A 1 105 ? 3.174 -7.976 -0.165 1.00 97.75 105 VAL A CA 1
ATOM 829 C C . VAL A 1 105 ? 3.477 -7.883 1.330 1.00 97.75 105 VAL A C 1
ATOM 831 O O . VAL A 1 105 ? 2.576 -8.057 2.153 1.00 97.75 105 VAL A O 1
ATOM 834 N N . VAL A 1 106 ? 4.720 -7.558 1.699 1.00 98.25 106 VAL A N 1
ATOM 835 C CA . VAL A 1 106 ? 5.129 -7.432 3.107 1.00 98.25 106 VAL A CA 1
ATOM 836 C C . VAL A 1 106 ? 4.393 -6.282 3.797 1.00 98.25 106 VAL A C 1
ATOM 838 O O . VAL A 1 106 ? 3.846 -6.467 4.885 1.00 98.25 106 VAL A O 1
ATOM 841 N N . ILE A 1 107 ? 4.322 -5.108 3.164 1.00 97.69 107 ILE A N 1
ATOM 842 C CA . ILE A 1 107 ? 3.572 -3.958 3.691 1.00 97.69 107 ILE A CA 1
ATOM 843 C C . ILE A 1 107 ? 2.090 -4.313 3.843 1.00 97.69 107 ILE A C 1
ATOM 845 O O . ILE A 1 107 ? 1.488 -4.016 4.877 1.00 97.69 107 ILE A O 1
ATOM 849 N N . GLY A 1 108 ? 1.510 -4.998 2.856 1.00 97.88 108 GLY A N 1
ATOM 850 C CA . GLY A 1 108 ? 0.125 -5.444 2.895 1.00 97.88 108 GLY A CA 1
ATOM 851 C C . GLY A 1 108 ? -0.152 -6.377 4.0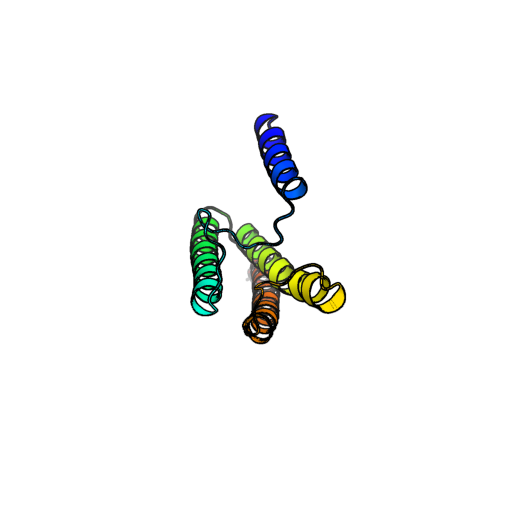74 1.00 97.88 108 GLY A C 1
ATOM 852 O O . GLY A 1 108 ? -1.102 -6.159 4.829 1.00 97.88 108 GLY A O 1
ATOM 853 N N . ALA A 1 109 ? 0.732 -7.347 4.316 1.00 98.31 109 ALA A N 1
ATOM 854 C CA . ALA A 1 109 ? 0.647 -8.237 5.472 1.00 98.31 109 ALA A CA 1
ATOM 85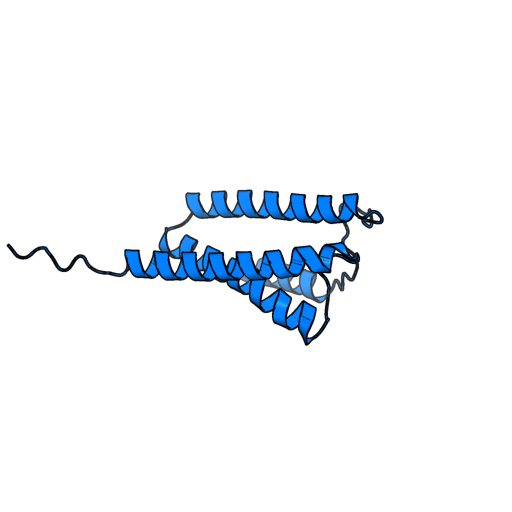5 C C . ALA A 1 109 ? 0.743 -7.473 6.808 1.00 98.31 109 ALA A C 1
ATOM 857 O O . ALA A 1 109 ? -0.027 -7.746 7.735 1.00 98.31 109 ALA A O 1
ATOM 858 N N . ILE A 1 110 ? 1.634 -6.478 6.902 1.00 98.38 110 ILE A N 1
ATOM 859 C CA . ILE A 1 110 ? 1.751 -5.604 8.080 1.00 98.38 110 ILE A CA 1
ATOM 860 C C . ILE A 1 110 ? 0.449 -4.827 8.310 1.00 98.38 110 ILE A C 1
ATOM 862 O O . ILE A 1 110 ? -0.015 -4.744 9.447 1.00 98.38 110 ILE A O 1
ATOM 866 N N . PHE A 1 111 ? -0.169 -4.288 7.257 1.00 98.19 111 PHE A N 1
ATOM 867 C CA . PHE A 1 111 ? -1.421 -3.530 7.352 1.00 98.19 111 PHE A CA 1
ATOM 868 C C . PHE A 1 111 ? -2.593 -4.408 7.796 1.00 98.19 111 PHE A C 1
ATOM 870 O O . PHE A 1 111 ? -3.343 -4.010 8.691 1.00 98.19 111 PHE A O 1
ATOM 877 N N . ILE A 1 112 ? -2.713 -5.624 7.251 1.00 98.25 112 ILE A N 1
ATOM 878 C CA . ILE A 1 112 ? -3.704 -6.613 7.704 1.00 98.25 112 ILE A CA 1
ATOM 879 C C . ILE A 1 112 ? -3.515 -6.895 9.192 1.00 98.25 112 ILE A C 1
ATOM 881 O O . ILE A 1 112 ? -4.455 -6.772 9.981 1.00 98.25 112 ILE A O 1
ATOM 885 N N . TRP A 1 113 ? -2.289 -7.244 9.589 1.00 98.06 113 TRP A N 1
ATOM 886 C CA . TRP A 1 113 ? -1.980 -7.548 10.979 1.00 98.06 113 TRP A CA 1
ATOM 887 C C . TRP A 1 113 ? -2.295 -6.367 11.899 1.00 98.06 113 TRP A C 1
ATOM 889 O O . TRP A 1 113 ? -2.930 -6.553 12.940 1.00 98.06 113 TRP A O 1
ATOM 899 N N . TYR A 1 114 ? -1.903 -5.153 11.508 1.00 97.75 114 TYR A N 1
ATOM 900 C CA . TYR A 1 114 ? -2.147 -3.935 12.270 1.00 97.75 114 TYR A CA 1
ATOM 901 C C . TYR A 1 114 ? -3.643 -3.648 12.429 1.00 97.75 114 TYR A C 1
ATOM 903 O O . TYR A 1 114 ? -4.093 -3.442 13.559 1.00 97.75 114 TYR A O 1
ATOM 911 N N . GLY A 1 115 ? -4.417 -3.663 11.341 1.00 96.75 115 GLY A N 1
ATOM 912 C CA . GLY A 1 115 ? -5.851 -3.372 11.379 1.00 96.75 115 GLY A CA 1
ATOM 913 C C . GLY A 1 115 ? -6.603 -4.378 12.251 1.00 96.75 115 GLY A C 1
ATOM 914 O O . GLY A 1 115 ? -7.307 -3.992 13.186 1.00 96.75 115 GLY A O 1
ATOM 915 N N . VAL A 1 116 ? -6.354 -5.677 12.050 1.00 96.75 116 VAL A N 1
ATOM 916 C CA . VAL A 1 116 ? -6.989 -6.750 12.835 1.00 96.75 116 VAL A CA 1
ATOM 917 C C . VAL A 1 116 ? -6.579 -6.691 14.308 1.00 96.75 116 VAL A C 1
ATOM 919 O O . VAL A 1 116 ? -7.417 -6.841 15.201 1.00 96.75 116 VAL A O 1
ATOM 922 N N . ARG A 1 117 ? -5.290 -6.480 14.604 1.00 96.50 117 ARG A N 1
ATOM 923 C CA . ARG A 1 117 ? -4.804 -6.403 15.990 1.00 96.50 117 ARG A CA 1
ATOM 924 C C . ARG A 1 117 ? -5.354 -5.179 16.714 1.00 96.50 117 ARG A C 1
ATOM 926 O O . ARG A 1 117 ? -5.661 -5.280 17.902 1.00 96.50 117 ARG A O 1
ATOM 933 N N . SER A 1 118 ? -5.460 -4.044 16.032 1.00 94.25 118 SER A N 1
ATOM 934 C CA . SER A 1 118 ? -5.998 -2.808 16.603 1.00 94.25 118 SER A CA 1
ATOM 935 C C . SER A 1 118 ? -7.476 -2.959 16.951 1.00 94.25 118 SER A C 1
ATOM 937 O O . SER A 1 118 ? -7.881 -2.575 18.047 1.00 94.25 118 SER A O 1
ATOM 939 N N . GLU A 1 119 ? -8.246 -3.643 16.105 1.00 92.81 119 GLU A N 1
ATOM 940 C CA . GLU A 1 119 ? -9.661 -3.903 16.373 1.00 92.81 119 GLU A CA 1
ATOM 941 C C . GLU A 1 119 ? -9.880 -4.842 17.564 1.00 92.81 119 GLU A C 1
ATOM 943 O O . GLU A 1 119 ? -10.715 -4.585 18.437 1.00 92.81 119 GLU A O 1
ATOM 948 N N . LYS A 1 120 ? -9.050 -5.887 17.678 1.00 90.62 120 LYS A N 1
ATOM 949 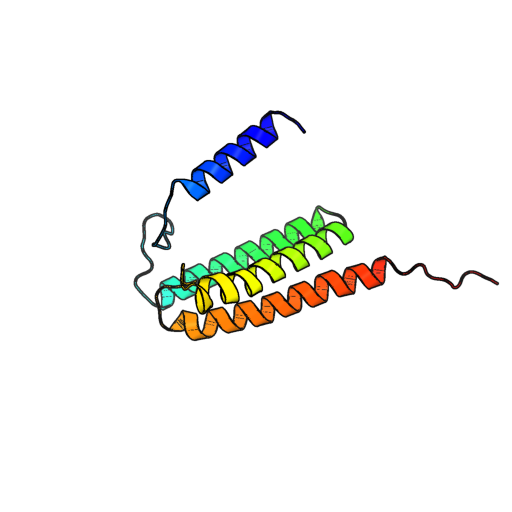C CA . LYS A 1 120 ? -9.070 -6.801 18.830 1.00 90.62 120 LYS A CA 1
ATOM 950 C C . LYS A 1 120 ? -8.775 -6.095 20.155 1.00 90.62 120 LYS A C 1
ATOM 952 O O . LYS A 1 120 ? -9.258 -6.542 21.190 1.00 90.62 120 LYS A O 1
ATOM 957 N N . LYS A 1 121 ? -7.978 -5.020 20.150 1.00 90.19 121 LYS A N 1
ATOM 958 C CA . LYS A 1 121 ? -7.700 -4.227 21.360 1.00 90.19 121 LYS A CA 1
ATOM 959 C C . LYS A 1 121 ? -8.887 -3.356 21.764 1.00 90.19 121 LYS A C 1
ATOM 961 O O . LYS A 1 121 ? -9.133 -3.226 22.954 1.00 90.19 121 LYS A O 1
ATOM 966 N N . ILE A 1 122 ? -9.608 -2.789 20.796 1.00 86.31 122 ILE A N 1
ATOM 967 C CA . ILE A 1 122 ? -10.796 -1.957 21.046 1.00 86.31 122 ILE A CA 1
ATOM 968 C C . ILE A 1 122 ? -11.964 -2.814 21.550 1.00 86.31 122 ILE A C 1
ATOM 970 O O . ILE A 1 122 ? -12.706 -2.391 22.428 1.00 86.31 122 ILE A O 1
ATOM 974 N N . SER A 1 123 ? -12.096 -4.036 21.030 1.00 77.94 123 SER A N 1
ATOM 975 C CA . SER A 1 123 ? -13.227 -4.926 21.325 1.00 77.94 123 SER A CA 1
ATOM 976 C C . SER A 1 123 ? -13.110 -5.695 22.644 1.00 77.94 123 SER A C 1
ATOM 978 O O . SER A 1 123 ? -14.044 -6.401 23.009 1.00 77.94 123 SER A O 1
ATOM 980 N N . ARG A 1 124 ? -11.977 -5.621 23.356 1.00 72.94 124 ARG A N 1
ATOM 981 C CA . ARG A 1 124 ? -11.839 -6.248 24.679 1.00 72.94 124 ARG A CA 1
ATOM 982 C C . ARG A 1 124 ? -12.507 -5.345 25.720 1.00 72.94 124 ARG A C 1
ATOM 984 O O . ARG A 1 124 ? -11.966 -4.270 25.979 1.00 72.94 124 ARG A O 1
ATOM 991 N N . PRO A 1 125 ? -13.631 -5.755 26.340 1.00 57.41 125 PRO A N 1
ATOM 992 C CA . PRO A 1 125 ? -14.175 -5.022 27.471 1.00 57.41 125 PRO A CA 1
ATOM 993 C C . PRO A 1 125 ? -13.124 -5.042 28.580 1.00 57.41 125 PRO A C 1
ATOM 995 O O . PRO A 1 125 ? -12.537 -6.091 28.856 1.00 57.41 125 PRO A O 1
ATOM 998 N N . SER A 1 126 ? -12.873 -3.902 29.216 1.00 59.59 126 SER A N 1
ATOM 999 C CA . SER A 1 126 ? -12.103 -3.846 30.454 1.00 59.59 126 SER A CA 1
ATOM 1000 C C . SER A 1 126 ? -12.885 -4.579 31.543 1.00 59.59 126 SER A C 1
ATOM 1002 O O . SER A 1 126 ? -13.661 -3.979 32.282 1.00 59.59 126 SER A O 1
ATOM 1004 N N . SER A 1 127 ? -12.716 -5.894 31.631 1.00 59.22 127 SER A N 1
ATOM 1005 C CA . SER A 1 127 ? -13.257 -6.718 32.705 1.00 59.22 127 SER A CA 1
ATOM 1006 C C . SER A 1 127 ? -12.447 -6.496 33.984 1.00 59.22 127 SER A C 1
ATOM 1008 O O . SER A 1 127 ? -11.823 -7.432 34.458 1.00 59.22 127 SER A O 1
ATOM 1010 N N . HIS A 1 128 ? -12.401 -5.265 34.498 1.00 54.72 128 HIS A N 1
ATOM 1011 C CA . HIS A 1 128 ? -11.916 -4.895 35.833 1.00 54.72 128 HIS A CA 1
ATOM 1012 C C . HIS A 1 128 ? -12.559 -3.554 36.232 1.00 54.72 128 HIS A C 1
ATOM 1014 O O . HIS A 1 128 ? -11.930 -2.503 36.249 1.00 54.72 128 HIS A O 1
ATOM 1020 N N . SER A 1 129 ? -13.856 -3.607 36.529 1.00 52.72 129 SER A N 1
ATOM 1021 C CA . SER A 1 129 ? -14.525 -2.664 37.429 1.00 52.72 129 SER A CA 1
ATOM 1022 C C . SER A 1 129 ? -15.438 -3.476 38.343 1.00 52.72 129 SER A C 1
ATOM 1024 O O . SER A 1 129 ? -16.662 -3.450 38.248 1.00 52.72 129 SER A O 1
ATOM 1026 N N . SER A 1 130 ? -14.808 -4.291 39.174 1.00 60.56 130 SER A N 1
ATOM 1027 C CA . SER A 1 130 ? 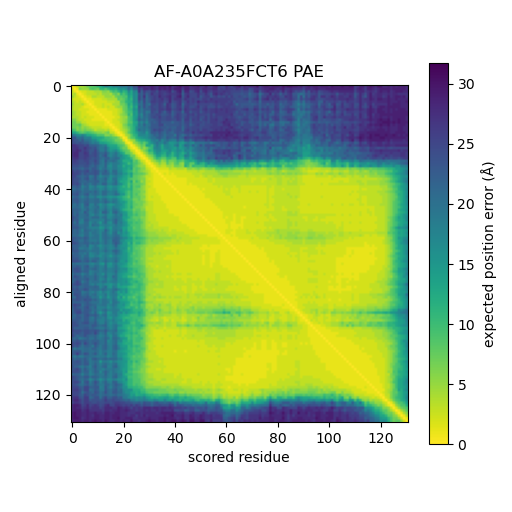-15.435 -4.869 40.351 1.00 60.56 130 SER A CA 1
ATOM 1028 C C . SER A 1 130 ? -14.416 -4.771 41.470 1.00 60.56 130 SER A C 1
ATOM 1030 O O . SER A 1 130 ? -13.634 -5.701 41.665 1.00 60.56 130 SER A O 1
ATOM 1032 N N . GLN A 1 131 ? -14.375 -3.590 42.086 1.00 46.62 131 GLN A N 1
ATOM 1033 C CA . GLN A 1 131 ? -14.437 -3.315 43.527 1.00 46.62 131 GLN A CA 1
ATOM 1034 C C . GLN A 1 131 ? -14.062 -1.855 43.776 1.00 46.62 131 GLN A C 1
ATOM 1036 O O . GLN A 1 131 ? -13.070 -1.394 43.171 1.00 46.62 131 GLN A O 1
#

Radius of gyration: 18.72 Å; Cα contacts (8 Å, |Δi|>4): 95; chains: 1; bounding box: 43×30×65 Å

Secondary structure (DSSP, 8-state):
--HHHHHHHHHHHHHHHH----S-EETTEE--SHHHHHHHHHHHHHHHHHHHHHHHHHS-HHHHHHHHHHHHHIIIIIIIIIIIIS----SSSSTTHHHHHHHHHHHHHHHHHHHHHHHHHHTS-------

Organism: NCBI:txid2021314

InterPro domains:
  IPR018719 Protein of unknown function DUF2243, membrane [PF10002] (40-116)

Mean predicted aligned error: 10.9 Å

Solvent-accessible surface area (backbone atoms only — not comparable to full-atom values): 7443 Å² total; per-residue (Å²): 132,61,73,67,58,55,49,54,53,48,49,55,50,50,54,62,71,73,53,87,68,97,56,73,65,59,98,86,44,70,58,82,48,71,66,47,44,51,48,52,51,52,50,53,50,53,52,51,51,53,48,50,52,50,44,56,73,75,48,54,70,65,56,38,25,51,50,41,20,50,52,9,44,49,42,21,50,45,43,51,47,39,36,63,70,64,55,75,51,67,97,42,99,52,77,64,33,75,55,50,49,60,51,37,30,53,52,8,51,52,30,29,52,49,14,56,53,53,44,58,59,71,71,51,76,80,89,76,86,86,130

pLDDT: mean 83.8, std 16.18, range [46.22, 98.38]